Protein AF-A0A1S8C5N7-F1 (afdb_monomer_lite)

Radius of gyration: 17.7 Å; chains: 1; bounding box: 54×32×39 Å

Secondary structure (DSSP, 8-state):
-HHHHHHTTT-TT-HHHHHHHTTTSPP--EEES---TTS----HHHHHHTTSS-TT-SSSSHHHHHHHHHHTTTPPEEE-TT------TTHHHHH-HHHHHHHHHHHHHHHHHHHS-SSTTHHHHHHHHHHHHHHHHHHHHTTGGG-PPPPS--GGGGTTTTS--

Sequence (165 aa):
GAGHALLGWVWPANPWTAAYRREREAPRERPAGWLSGSCLLVDLAAFWSVGGFDPGYFMYFEDVDLAERLGRRGYLHVYAPSAVVTHEGGHATRRQPHRMARVHHTSALRYLSGQYPGWRNAPLRGVLRGGLGARMLLSYVSGRVAAGAPFQRGAGDLHTIRTES

Foldseek 3Di:
DVCCVPCCVVPVPDPVNCVVLVLPDDDDKDWDLWDDPQDDDDDPCLCVVLPHFDPVQPDPCSRNVSSVSSVVVVDTDMDDPVDDDDDPPCPVCVVPLLVVLVSHLVSVLVVVCVVQDDDVCVVVSVVSNVVSVVVSVCCVVVVVSRDDDPDSDDPVVVVVVVPPD

Structure (mmCIF, N/CA/C/O backbone):
data_AF-A0A1S8C5N7-F1
#
_entry.id   AF-A0A1S8C5N7-F1
#
loop_
_atom_site.group_PDB
_atom_site.id
_atom_site.type_symbol
_atom_site.label_atom_id
_atom_site.label_alt_id
_atom_site.label_comp_id
_atom_site.label_asym_id
_atom_site.label_entity_id
_atom_site.label_seq_id
_atom_site.pdbx_PDB_ins_code
_atom_site.Cartn_x
_atom_site.Cartn_y
_atom_site.Cartn_z
_atom_site.occupancy
_atom_site.B_iso_or_equiv
_atom_site.auth_seq_id
_atom_site.auth_comp_id
_atom_site.auth_asym_id
_atom_site.auth_atom_id
_atom_site.pdbx_PDB_model_num
ATOM 1 N N . GLY A 1 1 ? -0.870 -16.543 -2.533 1.00 36.41 1 GLY A N 1
ATOM 2 C CA . GLY A 1 1 ? 0.182 -15.593 -2.122 1.00 36.41 1 GLY A CA 1
ATOM 3 C C . GLY A 1 1 ? 1.496 -15.891 -2.819 1.00 36.41 1 GLY A C 1
ATOM 4 O O . GLY A 1 1 ? 1.730 -15.345 -3.886 1.00 36.41 1 GLY A O 1
ATOM 5 N N . ALA A 1 2 ? 2.315 -16.804 -2.286 1.00 31.72 2 ALA A N 1
ATOM 6 C CA . ALA A 1 2 ? 3.659 -17.084 -2.816 1.00 31.72 2 ALA A CA 1
ATOM 7 C C . ALA A 1 2 ? 3.680 -17.714 -4.229 1.00 31.72 2 ALA A C 1
ATOM 9 O O . ALA A 1 2 ? 4.463 -17.295 -5.076 1.00 31.72 2 ALA A O 1
ATOM 10 N N . GLY A 1 3 ? 2.772 -18.654 -4.527 1.00 31.34 3 GLY A N 1
ATOM 11 C CA . GLY A 1 3 ? 2.689 -19.291 -5.854 1.00 31.34 3 GLY A CA 1
ATOM 12 C C . GLY A 1 3 ? 2.309 -18.332 -6.992 1.00 31.34 3 GLY A C 1
ATOM 13 O O . GLY A 1 3 ? 2.816 -18.460 -8.100 1.00 31.34 3 GLY A O 1
ATOM 14 N N . HIS A 1 4 ? 1.490 -17.312 -6.712 1.00 38.62 4 HIS A N 1
ATOM 15 C CA . HIS A 1 4 ? 1.194 -16.240 -7.670 1.00 38.62 4 HIS A CA 1
ATOM 16 C C . HIS A 1 4 ? 2.426 -15.358 -7.926 1.00 38.62 4 HIS A C 1
ATOM 18 O O . HIS A 1 4 ? 2.748 -15.067 -9.075 1.00 38.62 4 HIS A O 1
ATOM 24 N N . ALA A 1 5 ? 3.150 -14.997 -6.862 1.00 39.78 5 ALA A N 1
ATOM 25 C CA . ALA A 1 5 ? 4.341 -14.156 -6.948 1.00 39.78 5 ALA A CA 1
ATOM 26 C C . ALA A 1 5 ? 5.500 -14.820 -7.720 1.00 39.78 5 ALA A C 1
ATOM 28 O O . ALA A 1 5 ? 6.247 -14.123 -8.402 1.00 39.78 5 ALA A O 1
ATOM 29 N N . LEU A 1 6 ? 5.633 -16.151 -7.647 1.00 41.31 6 LEU A N 1
ATOM 30 C CA . LEU A 1 6 ? 6.710 -16.904 -8.306 1.00 41.31 6 LEU A CA 1
ATOM 31 C C . LEU A 1 6 ? 6.324 -17.429 -9.697 1.00 41.31 6 LEU A C 1
ATOM 33 O O . LEU A 1 6 ? 7.109 -17.317 -10.635 1.00 41.31 6 LEU A O 1
ATOM 37 N N . LEU A 1 7 ? 5.114 -17.979 -9.856 1.00 35.72 7 LEU A N 1
ATOM 38 C CA . LEU A 1 7 ? 4.685 -18.634 -11.100 1.00 35.72 7 LEU A CA 1
ATOM 39 C C . LEU A 1 7 ? 3.802 -17.748 -11.979 1.00 35.72 7 LEU A C 1
ATOM 41 O O . LEU A 1 7 ? 3.578 -18.093 -13.132 1.00 35.72 7 LEU A O 1
ATOM 45 N N . GLY A 1 8 ? 3.296 -16.612 -11.491 1.00 33.31 8 GLY A N 1
ATOM 46 C CA . GLY A 1 8 ? 2.401 -15.743 -12.267 1.00 33.31 8 GLY A CA 1
ATOM 47 C C . GLY A 1 8 ? 3.051 -15.135 -13.515 1.00 33.31 8 GLY A C 1
ATOM 48 O O . GLY A 1 8 ? 2.349 -14.805 -14.466 1.00 33.31 8 GLY A O 1
ATOM 49 N N . TRP A 1 9 ? 4.384 -15.033 -13.539 1.00 41.56 9 TRP A N 1
ATOM 50 C CA . TRP A 1 9 ? 5.144 -14.510 -14.681 1.00 41.56 9 TRP A CA 1
ATOM 51 C C . TRP A 1 9 ? 5.419 -15.558 -15.773 1.00 41.56 9 TRP A C 1
ATOM 53 O O . TRP A 1 9 ? 5.586 -15.190 -16.932 1.00 41.56 9 TRP A O 1
ATOM 63 N N . VAL A 1 10 ? 5.436 -16.848 -15.416 1.00 47.09 10 VAL A N 1
ATOM 64 C CA . VAL A 1 10 ? 5.710 -17.973 -16.337 1.00 47.09 10 VAL A CA 1
ATOM 65 C C . VAL A 1 10 ? 4.423 -18.712 -16.718 1.00 47.09 10 VAL A C 1
ATOM 67 O O . VAL A 1 10 ? 4.266 -19.149 -17.851 1.00 47.09 10 VAL A O 1
ATOM 70 N N . TRP A 1 11 ? 3.466 -18.803 -15.792 1.00 43.81 11 TRP A N 1
ATOM 71 C CA . TRP A 1 11 ? 2.171 -19.454 -15.969 1.00 43.81 11 TRP A CA 1
ATOM 72 C C . TRP A 1 11 ? 1.043 -18.572 -15.403 1.00 43.81 11 TRP A C 1
ATOM 74 O O . TRP A 1 11 ? 0.599 -18.754 -14.260 1.00 43.81 11 TRP A O 1
ATOM 84 N N . PRO A 1 12 ? 0.541 -17.618 -16.210 1.00 49.78 12 PRO A N 1
ATOM 85 C CA . PRO A 1 12 ? -0.464 -16.642 -15.786 1.00 49.78 12 PRO A CA 1
ATOM 86 C C . PRO A 1 12 ? -1.805 -17.252 -15.359 1.00 49.78 12 PRO A C 1
ATOM 88 O O . PRO A 1 12 ? -2.577 -16.577 -14.684 1.00 49.78 12 PRO A O 1
ATOM 91 N N . ALA A 1 13 ? -2.091 -18.501 -15.741 1.00 53.19 13 ALA A N 1
ATOM 92 C CA . ALA A 1 13 ? -3.335 -19.223 -15.458 1.00 53.19 13 ALA A CA 1
ATOM 93 C C . ALA A 1 13 ? -3.196 -20.310 -14.370 1.00 53.19 13 ALA A C 1
ATOM 95 O O . ALA A 1 13 ? -4.085 -21.146 -14.227 1.00 53.19 13 ALA A O 1
ATOM 96 N N . ASN A 1 14 ? -2.093 -20.337 -13.612 1.00 55.00 14 ASN A N 1
ATOM 97 C CA . ASN A 1 14 ? -1.887 -21.389 -12.615 1.00 55.00 14 ASN A CA 1
ATOM 98 C C . ASN A 1 14 ? -2.952 -21.353 -11.488 1.00 55.00 14 ASN A C 1
ATOM 100 O O . 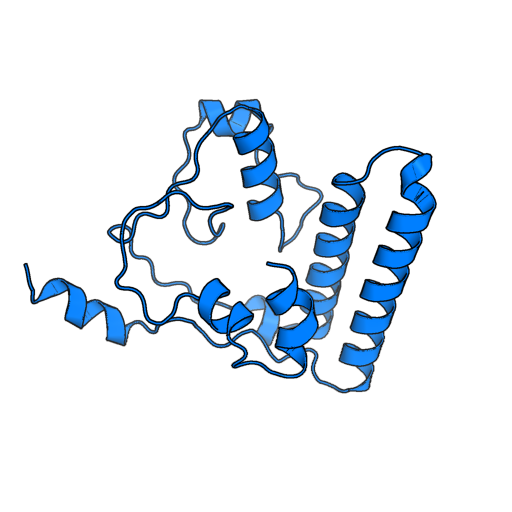ASN A 1 14 ? -3.453 -20.270 -11.163 1.00 55.00 14 ASN A O 1
ATOM 104 N N . PRO A 1 15 ? -3.264 -22.494 -10.839 1.00 50.28 15 PRO A N 1
ATOM 105 C CA . PRO A 1 15 ? -4.319 -22.586 -9.825 1.00 50.28 15 PRO A CA 1
ATOM 106 C C . PRO A 1 15 ? -4.135 -21.630 -8.639 1.00 50.28 15 PRO A C 1
ATOM 108 O O . PRO A 1 15 ? -5.115 -21.110 -8.117 1.00 50.28 15 PRO A O 1
ATOM 111 N N . TRP A 1 16 ? -2.895 -21.325 -8.239 1.00 45.84 16 TRP A N 1
ATOM 112 C CA . TRP A 1 16 ? -2.612 -20.370 -7.158 1.00 45.84 16 TRP A CA 1
ATOM 113 C C . TRP A 1 16 ? -2.837 -18.916 -7.569 1.00 45.84 16 TRP A C 1
ATOM 115 O O . TRP A 1 16 ? -3.224 -18.098 -6.737 1.00 45.84 16 TRP A O 1
ATOM 125 N N . THR A 1 17 ? -2.597 -18.589 -8.836 1.00 50.19 17 THR A N 1
ATOM 126 C CA . THR A 1 17 ? -2.926 -17.293 -9.429 1.00 50.19 17 THR A CA 1
ATOM 127 C C . THR A 1 17 ? -4.432 -17.165 -9.622 1.00 50.19 17 THR A C 1
ATOM 129 O O . THR A 1 17 ? -4.986 -16.132 -9.271 1.00 50.19 17 THR A O 1
ATOM 132 N N . ALA A 1 18 ? -5.115 -18.212 -10.090 1.00 53.38 18 ALA A N 1
ATOM 133 C CA . ALA A 1 18 ? -6.572 -18.240 -10.194 1.00 53.38 18 ALA A CA 1
ATOM 134 C C . ALA A 1 18 ? -7.249 -18.125 -8.813 1.00 53.38 18 ALA A C 1
ATOM 136 O O . ALA A 1 18 ? -8.170 -17.330 -8.647 1.00 53.38 18 ALA A O 1
ATOM 137 N N . ALA A 1 19 ? -6.740 -18.827 -7.795 1.00 55.59 19 ALA A N 1
ATOM 138 C CA . ALA A 1 19 ? -7.203 -18.720 -6.408 1.00 55.59 19 ALA A CA 1
ATOM 139 C C . ALA A 1 19 ? -6.837 -17.379 -5.746 1.00 55.59 19 ALA A C 1
ATOM 141 O O . ALA A 1 19 ? -7.507 -16.953 -4.809 1.00 55.59 19 ALA A O 1
ATOM 142 N N . TYR A 1 20 ? -5.781 -16.703 -6.212 1.00 55.78 20 TYR A N 1
ATOM 143 C CA . TYR A 1 20 ? -5.450 -15.340 -5.792 1.00 55.78 20 TYR A CA 1
ATOM 144 C C . TYR A 1 20 ? -6.371 -14.306 -6.451 1.00 55.78 20 TYR A C 1
ATOM 146 O O . TYR A 1 20 ? -6.904 -13.444 -5.761 1.00 55.78 20 TYR A O 1
ATOM 154 N N . ARG A 1 21 ? -6.596 -14.416 -7.767 1.00 56.66 21 ARG A N 1
ATOM 155 C CA . ARG A 1 21 ? -7.458 -13.499 -8.524 1.00 56.66 21 ARG A CA 1
ATOM 156 C C . ARG A 1 21 ? -8.949 -13.727 -8.254 1.00 56.66 21 ARG A C 1
ATOM 158 O O . ARG A 1 21 ? -9.724 -12.807 -8.481 1.00 56.66 21 ARG A O 1
ATOM 165 N N . ARG A 1 22 ? -9.336 -14.914 -7.752 1.00 57.66 22 ARG A N 1
ATOM 166 C CA . ARG A 1 22 ? -10.716 -15.340 -7.421 1.00 57.66 22 ARG A CA 1
ATOM 167 C C . ARG A 1 22 ? -11.755 -14.893 -8.457 1.00 57.66 22 ARG A C 1
ATOM 169 O O . ARG A 1 22 ? -12.882 -14.559 -8.114 1.00 57.66 22 ARG A O 1
ATOM 176 N N . GLU A 1 23 ? -11.377 -14.919 -9.736 1.00 55.22 23 GLU A N 1
ATOM 177 C CA . GLU A 1 23 ? -12.188 -14.419 -10.860 1.00 55.22 23 GLU A CA 1
ATOM 178 C C . GLU A 1 23 ? -13.519 -15.168 -11.019 1.00 55.22 23 GLU A C 1
ATOM 180 O O . GLU A 1 23 ? -14.449 -14.641 -11.615 1.00 55.22 23 GLU A O 1
ATOM 185 N N . ARG A 1 24 ? -13.612 -16.388 -10.472 1.00 52.16 24 ARG A N 1
ATOM 186 C CA . ARG A 1 24 ? -14.764 -17.289 -10.609 1.00 52.16 24 ARG A CA 1
ATOM 187 C C . ARG A 1 24 ? -15.726 -17.275 -9.415 1.00 52.16 24 ARG A C 1
ATOM 189 O O . ARG A 1 24 ? -16.711 -18.000 -9.443 1.00 52.16 24 ARG A O 1
ATOM 196 N N . GLU A 1 25 ? -15.442 -16.506 -8.363 1.00 64.44 25 GLU A N 1
ATOM 197 C CA . GLU A 1 25 ? -16.338 -16.387 -7.205 1.00 64.44 25 GLU A CA 1
ATOM 198 C C . GLU A 1 25 ? -17.258 -15.168 -7.358 1.00 64.44 25 GLU A C 1
ATOM 200 O O . GLU A 1 25 ? -16.808 -14.074 -7.720 1.00 64.44 25 GLU A O 1
ATOM 205 N N . ALA A 1 26 ? -18.545 -15.347 -7.036 1.00 72.56 26 ALA A N 1
ATOM 206 C CA . ALA A 1 26 ? -19.489 -14.240 -6.957 1.00 72.56 26 ALA A CA 1
ATOM 207 C C . ALA A 1 26 ? -19.004 -13.200 -5.922 1.00 72.56 26 ALA A C 1
ATOM 209 O O . ALA A 1 26 ? -18.469 -13.580 -4.870 1.00 72.56 26 ALA A O 1
ATOM 210 N N . PRO A 1 27 ? -19.152 -11.890 -6.195 1.00 78.25 27 PRO A N 1
ATOM 211 C CA . PRO A 1 27 ? -18.743 -10.849 -5.261 1.00 78.25 27 PRO A CA 1
ATOM 212 C C . PRO A 1 27 ? -19.529 -10.982 -3.960 1.00 78.25 27 PRO A C 1
ATOM 214 O O . PRO A 1 27 ? -20.752 -10.919 -3.956 1.00 78.25 27 PRO A O 1
ATOM 217 N N . ARG A 1 28 ? -18.820 -11.149 -2.849 1.00 83.31 28 ARG A N 1
ATOM 218 C CA . ARG A 1 28 ? -19.407 -11.191 -1.510 1.00 83.31 28 ARG A CA 1
ATOM 219 C C . ARG A 1 28 ? -18.566 -10.372 -0.556 1.00 83.31 28 ARG A C 1
ATOM 221 O O . ARG A 1 28 ? -17.344 -10.302 -0.730 1.00 83.31 28 ARG A O 1
ATOM 228 N N . GLU A 1 29 ? -19.226 -9.784 0.431 1.00 89.56 29 GLU A N 1
ATOM 229 C CA . GLU A 1 29 ? -18.544 -9.082 1.506 1.00 89.56 29 GLU A CA 1
ATOM 230 C C . GLU A 1 29 ? -17.626 -10.045 2.260 1.00 89.56 29 GLU A C 1
ATOM 232 O O . GLU A 1 29 ? -18.001 -11.189 2.536 1.00 89.56 29 GLU A O 1
ATOM 237 N N . ARG A 1 30 ? -16.384 -9.624 2.521 1.00 88.19 30 ARG A N 1
ATOM 238 C CA . ARG A 1 30 ? -15.408 -10.467 3.221 1.00 88.19 30 ARG A CA 1
ATOM 239 C C . ARG A 1 30 ? -14.216 -9.686 3.759 1.00 88.19 30 ARG A C 1
ATOM 241 O O . ARG A 1 30 ? -13.815 -8.697 3.142 1.00 88.19 30 ARG A O 1
ATOM 248 N N . PRO A 1 31 ? -13.554 -10.212 4.802 1.00 90.44 31 PRO A N 1
ATOM 249 C CA . PRO A 1 31 ? -12.209 -9.798 5.161 1.00 90.44 31 PRO A CA 1
ATOM 250 C C . PRO A 1 31 ? -11.238 -9.864 3.975 1.00 90.44 31 PRO A C 1
ATOM 252 O O . PRO A 1 31 ? -11.258 -10.805 3.169 1.00 90.44 31 PRO A O 1
ATOM 255 N N . ALA A 1 32 ? -10.358 -8.875 3.892 1.00 88.12 32 ALA A N 1
ATOM 256 C CA . ALA A 1 32 ? -9.270 -8.793 2.931 1.00 88.12 32 ALA A CA 1
ATOM 257 C C . ALA A 1 32 ? -7.943 -8.523 3.655 1.00 88.12 32 ALA A C 1
ATOM 259 O O . ALA A 1 32 ? -7.919 -7.983 4.755 1.00 88.12 32 ALA A O 1
ATOM 260 N N . GLY A 1 33 ? -6.821 -8.909 3.042 1.00 82.75 33 GLY A N 1
ATOM 261 C CA . GLY A 1 33 ? -5.498 -8.579 3.593 1.00 82.75 33 GLY A CA 1
ATOM 262 C C . GLY A 1 33 ? -5.137 -7.100 3.425 1.00 82.75 33 GLY A C 1
ATOM 263 O O . GLY A 1 33 ? -4.373 -6.562 4.214 1.00 82.75 33 GLY A O 1
ATOM 264 N N . TRP A 1 34 ? -5.685 -6.466 2.389 1.00 88.75 34 TRP A N 1
ATOM 265 C CA . TRP A 1 34 ? -5.563 -5.048 2.065 1.00 88.75 34 TRP A CA 1
ATOM 266 C C . TRP A 1 34 ? -6.654 -4.682 1.046 1.00 88.75 34 TRP A C 1
ATOM 268 O O . TRP A 1 34 ? -7.250 -5.571 0.425 1.00 88.75 34 TRP A O 1
ATOM 278 N N . LEU A 1 35 ? -6.917 -3.388 0.883 1.00 87.94 35 LEU A N 1
ATOM 279 C CA . LEU A 1 35 ? -7.863 -2.833 -0.088 1.00 87.94 35 LEU A CA 1
ATOM 280 C C . LEU A 1 35 ? -7.121 -1.861 -1.002 1.00 87.94 35 LEU A C 1
ATOM 282 O O . LEU A 1 35 ? -6.177 -1.215 -0.560 1.00 87.94 35 LEU A O 1
ATOM 286 N N . SER A 1 36 ? -7.545 -1.751 -2.261 1.00 85.44 36 SER A N 1
ATOM 287 C CA . SER A 1 36 ? -6.912 -0.821 -3.198 1.00 85.44 36 SER A CA 1
ATOM 288 C C . SER A 1 36 ? -7.158 0.630 -2.792 1.00 85.44 36 SER A C 1
ATOM 290 O O . SER A 1 36 ? -8.302 1.022 -2.562 1.00 85.44 36 SER A O 1
ATOM 292 N N . GLY A 1 37 ? -6.107 1.453 -2.837 1.00 83.38 37 GLY A N 1
ATOM 293 C CA . GLY A 1 37 ? -6.218 2.904 -2.646 1.00 83.38 37 GLY A CA 1
ATOM 294 C C . GLY A 1 37 ? -7.099 3.628 -3.679 1.00 83.38 37 GLY A C 1
ATOM 295 O O . GLY A 1 37 ? -7.469 4.776 -3.462 1.00 83.38 37 GLY A O 1
ATOM 296 N N . SER A 1 38 ? -7.484 2.967 -4.781 1.00 84.94 38 SER A N 1
ATOM 297 C CA . SER A 1 38 ? -8.398 3.536 -5.786 1.00 84.94 38 SER A CA 1
ATOM 298 C C . SER A 1 38 ? -9.820 3.777 -5.264 1.00 84.94 38 SER A C 1
ATOM 300 O O . SER A 1 38 ? -10.525 4.631 -5.797 1.00 84.94 38 SER A O 1
ATOM 302 N N . CYS A 1 39 ? -10.244 3.040 -4.231 1.00 87.69 39 CYS A N 1
ATOM 303 C CA . CYS A 1 39 ? -11.532 3.218 -3.568 1.00 87.69 39 CYS A CA 1
ATOM 304 C C . CYS A 1 39 ? -11.467 2.672 -2.143 1.00 87.69 39 CYS A C 1
ATOM 306 O O . CYS A 1 39 ? -11.577 1.465 -1.923 1.00 87.69 39 CYS A O 1
ATOM 308 N N . LEU A 1 40 ? -11.307 3.570 -1.174 1.00 91.50 40 LEU A N 1
ATOM 309 C CA . LEU A 1 40 ? -11.185 3.226 0.235 1.00 91.50 40 LEU A CA 1
ATOM 310 C C . LEU A 1 40 ? -12.088 4.133 1.072 1.00 91.50 40 LEU A C 1
ATOM 312 O O . LEU A 1 40 ? -12.025 5.355 0.956 1.00 91.50 40 LEU A O 1
ATOM 316 N N . LEU A 1 41 ? -12.880 3.522 1.951 1.00 94.19 41 LEU A N 1
ATOM 317 C CA . LEU A 1 41 ? -13.526 4.201 3.067 1.00 94.19 41 LEU A CA 1
ATOM 318 C C . LEU A 1 41 ? -12.801 3.778 4.343 1.00 94.19 41 LEU A C 1
ATOM 320 O O . LEU A 1 41 ? -12.605 2.586 4.577 1.00 94.19 41 LEU A O 1
ATOM 324 N N . VAL A 1 42 ? -12.385 4.746 5.152 1.00 94.75 42 VAL A N 1
ATOM 325 C CA . VAL A 1 42 ? -11.613 4.499 6.370 1.00 94.75 42 VAL A CA 1
ATOM 326 C C . VAL A 1 42 ? -12.121 5.394 7.490 1.00 94.75 42 VAL A C 1
ATOM 328 O O . VAL A 1 42 ? -12.459 6.555 7.259 1.00 94.75 42 VAL A O 1
ATOM 331 N N . ASP A 1 43 ? -12.165 4.852 8.705 1.00 95.81 43 ASP A N 1
ATOM 332 C CA . ASP A 1 43 ? -12.382 5.662 9.897 1.00 95.81 43 ASP A CA 1
ATOM 333 C C . ASP A 1 43 ? -11.216 6.645 10.074 1.00 95.81 43 ASP A C 1
ATOM 335 O O . ASP A 1 43 ? -10.041 6.265 10.046 1.00 95.81 43 ASP A O 1
ATOM 339 N N . LEU A 1 44 ? -11.537 7.928 10.238 1.00 97.06 44 LEU A N 1
ATOM 340 C CA . LEU A 1 44 ? -10.527 8.981 10.245 1.00 97.06 44 LEU A CA 1
ATOM 341 C C . LEU A 1 44 ? -9.627 8.891 11.487 1.00 97.06 44 LEU A C 1
ATOM 343 O O . LEU A 1 44 ? -8.427 9.153 11.395 1.00 97.06 44 LEU A O 1
ATOM 347 N N . ALA A 1 45 ? -10.173 8.471 12.633 1.00 97.56 45 ALA A N 1
ATOM 348 C CA . ALA A 1 45 ? -9.387 8.276 13.846 1.00 97.56 45 ALA A CA 1
ATOM 349 C C . ALA A 1 45 ? -8.428 7.083 13.699 1.00 97.56 45 ALA A C 1
ATOM 351 O O . ALA A 1 45 ? -7.250 7.196 14.042 1.00 97.56 45 ALA A O 1
ATOM 352 N N . ALA A 1 46 ? -8.878 5.974 13.108 1.00 96.88 46 ALA A N 1
ATOM 353 C CA . ALA A 1 46 ? -8.044 4.827 12.770 1.00 96.88 46 ALA A CA 1
ATOM 354 C C . ALA A 1 46 ? -6.922 5.220 11.800 1.00 96.88 46 ALA A C 1
ATOM 356 O O . ALA A 1 46 ? -5.753 4.913 12.060 1.00 96.88 46 ALA A O 1
ATOM 357 N N . PHE A 1 47 ? -7.252 5.956 10.734 1.00 97.56 47 PHE A N 1
ATOM 358 C CA . PHE A 1 47 ? -6.295 6.449 9.741 1.00 97.56 47 PHE A CA 1
ATOM 359 C C . PHE A 1 47 ? -5.202 7.314 10.378 1.00 97.56 47 PHE A C 1
ATOM 361 O O . PHE A 1 47 ? -4.009 7.060 10.187 1.00 97.56 47 PHE A O 1
ATOM 368 N N . TRP A 1 48 ? -5.581 8.293 11.201 1.00 97.81 48 TRP A N 1
ATOM 369 C CA . TRP A 1 48 ? -4.605 9.148 11.876 1.00 97.81 48 TRP A CA 1
ATOM 370 C C . TRP A 1 48 ? -3.861 8.445 12.999 1.00 97.81 48 TRP A C 1
ATOM 372 O O . TRP A 1 48 ? -2.695 8.764 13.226 1.00 97.81 48 TRP A O 1
ATOM 382 N N . SER A 1 49 ? -4.457 7.434 13.640 1.00 97.31 49 SER A N 1
ATOM 383 C CA . SER A 1 49 ? -3.754 6.660 14.662 1.00 97.31 49 SER A CA 1
ATOM 384 C C . SER A 1 49 ? -2.452 6.089 14.101 1.00 97.31 49 SER A C 1
ATOM 386 O O . SER A 1 49 ? -1.435 6.046 14.798 1.00 97.31 49 SER A O 1
ATOM 388 N N . VAL A 1 50 ? -2.454 5.610 12.847 1.00 96.44 50 VAL A N 1
ATOM 389 C CA . VAL A 1 50 ? -1.289 5.001 12.172 1.00 96.44 50 VAL A CA 1
ATOM 390 C C . VAL A 1 50 ? -0.414 6.018 11.438 1.00 96.44 50 VAL A C 1
ATOM 392 O O . VAL A 1 50 ? 0.598 5.613 10.872 1.00 96.44 50 VAL A O 1
ATOM 395 N N . GLY A 1 51 ? -0.763 7.308 11.463 1.00 96.69 51 GLY A N 1
ATOM 396 C CA . GLY A 1 51 ? -0.038 8.372 10.762 1.00 96.69 51 GLY A CA 1
ATOM 397 C C . GLY A 1 51 ? -0.413 8.536 9.285 1.00 96.69 51 GLY A C 1
ATOM 398 O O . GLY A 1 51 ? 0.341 9.152 8.542 1.00 96.69 51 GLY A O 1
ATOM 399 N N . GLY A 1 52 ? -1.552 7.990 8.846 1.00 96.19 52 GLY A N 1
ATOM 400 C CA . GLY A 1 52 ? -2.018 8.091 7.462 1.00 96.19 52 GLY A CA 1
ATOM 401 C C . GLY A 1 52 ? -1.168 7.303 6.459 1.00 96.19 52 GLY A C 1
ATOM 402 O O . GLY A 1 52 ? -0.603 6.264 6.802 1.00 96.19 52 GLY A O 1
ATOM 403 N N . PHE A 1 53 ? -1.092 7.756 5.206 1.00 95.94 53 PHE A N 1
ATOM 404 C CA . PHE A 1 53 ? -0.195 7.165 4.202 1.00 95.94 53 PHE A CA 1
ATOM 405 C C . PHE A 1 53 ? 1.269 7.527 4.488 1.00 95.94 53 PHE A C 1
ATOM 407 O O . PHE A 1 53 ? 1.561 8.661 4.863 1.00 95.94 53 PHE A O 1
ATOM 414 N N . ASP A 1 54 ? 2.197 6.586 4.279 1.00 94.56 54 ASP A N 1
ATOM 415 C CA . ASP A 1 54 ? 3.633 6.877 4.373 1.00 94.56 54 ASP A CA 1
ATOM 416 C C . ASP A 1 54 ? 4.069 7.709 3.145 1.00 94.56 54 ASP A C 1
ATOM 418 O O . ASP A 1 54 ? 4.028 7.197 2.021 1.00 94.56 54 ASP A O 1
ATOM 422 N N . PRO A 1 55 ? 4.528 8.965 3.327 1.00 93.38 55 PRO A N 1
ATOM 423 C CA . PRO A 1 55 ? 4.932 9.844 2.226 1.00 93.38 55 PRO A CA 1
ATOM 424 C C . PRO A 1 55 ? 6.173 9.342 1.470 1.00 93.38 55 PRO A C 1
ATOM 426 O O . PRO A 1 55 ? 6.533 9.885 0.427 1.00 93.38 55 PRO A O 1
ATOM 429 N N . GLY A 1 56 ? 6.848 8.306 1.973 1.00 91.94 56 GLY A N 1
ATOM 430 C CA . GLY A 1 56 ? 7.920 7.622 1.264 1.00 91.94 56 GLY A CA 1
ATOM 431 C C . GLY A 1 56 ? 7.459 6.774 0.075 1.00 91.94 56 GLY A C 1
ATOM 432 O O . GLY A 1 56 ? 8.314 6.328 -0.696 1.00 91.94 56 GLY A O 1
ATOM 433 N N . TYR A 1 57 ? 6.151 6.562 -0.095 1.00 91.06 57 TYR A N 1
ATOM 434 C CA . TYR A 1 57 ? 5.568 5.997 -1.308 1.00 91.06 57 TYR A CA 1
ATOM 435 C C . TYR A 1 57 ? 5.005 7.118 -2.184 1.00 91.06 57 TYR A C 1
ATOM 437 O O . TYR A 1 57 ? 4.093 7.836 -1.792 1.00 91.06 57 TYR A O 1
ATOM 445 N N . PHE A 1 58 ? 5.526 7.249 -3.406 1.00 89.38 58 PHE A N 1
ATOM 4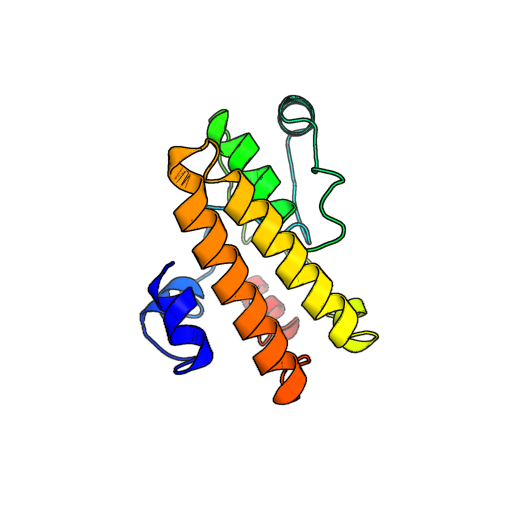46 C CA . PHE A 1 58 ? 4.877 8.079 -4.427 1.00 89.38 58 PHE A CA 1
ATOM 447 C C . PHE A 1 58 ? 3.663 7.359 -5.036 1.00 89.38 58 PHE A C 1
ATOM 449 O O . PHE A 1 58 ? 2.643 7.985 -5.297 1.00 89.38 58 PHE A O 1
ATOM 456 N N . MET A 1 59 ? 3.798 6.054 -5.299 1.00 85.94 59 MET A N 1
ATOM 457 C CA . MET A 1 59 ? 2.755 5.191 -5.857 1.00 85.94 59 MET A CA 1
ATOM 458 C C . MET A 1 59 ? 3.146 3.717 -5.668 1.00 85.94 59 MET A C 1
ATOM 460 O O . MET A 1 59 ? 4.343 3.397 -5.688 1.00 85.94 59 MET A O 1
ATOM 464 N N . TYR A 1 60 ? 2.146 2.839 -5.596 1.00 85.94 60 TYR A N 1
ATOM 465 C CA . TYR A 1 60 ? 2.237 1.409 -5.288 1.00 85.94 60 TYR A CA 1
ATOM 466 C C . TYR A 1 60 ? 2.691 1.096 -3.855 1.00 85.94 60 TYR A C 1
ATOM 468 O O . TYR A 1 60 ? 3.641 1.690 -3.349 1.00 85.94 60 TYR A O 1
ATOM 476 N N . PHE A 1 61 ? 2.086 0.056 -3.268 1.00 89.56 61 PHE A N 1
ATOM 477 C CA . PHE A 1 61 ? 2.352 -0.463 -1.916 1.00 89.56 61 PHE A CA 1
ATOM 478 C C . PHE A 1 61 ? 1.995 0.485 -0.762 1.00 89.56 61 PHE A C 1
ATOM 480 O O . PHE A 1 61 ? 2.066 0.056 0.387 1.00 89.56 61 PHE A O 1
ATOM 487 N N . GLU A 1 62 ? 1.563 1.719 -1.026 1.00 93.94 62 GLU A N 1
ATOM 488 C CA . GLU A 1 62 ? 1.089 2.657 -0.005 1.00 93.94 62 GLU A CA 1
ATOM 489 C C . GLU A 1 62 ? -0.166 2.148 0.710 1.00 93.94 62 GLU A C 1
ATOM 491 O O . GLU A 1 62 ? -0.331 2.335 1.915 1.00 93.94 62 GLU A O 1
ATOM 496 N N . ASP A 1 63 ? -1.037 1.470 -0.033 1.00 93.50 63 ASP A N 1
ATOM 497 C CA . ASP A 1 63 ? -2.285 0.891 0.446 1.00 93.50 63 ASP A CA 1
ATOM 498 C C . ASP A 1 63 ? -2.054 -0.425 1.201 1.00 93.50 63 ASP A C 1
ATOM 500 O O . ASP A 1 63 ? -2.654 -0.648 2.253 1.00 93.50 63 ASP A O 1
ATOM 504 N N . VAL A 1 64 ? -1.124 -1.258 0.726 1.00 92.94 64 VAL A N 1
ATOM 505 C CA . VAL A 1 64 ? -0.660 -2.462 1.435 1.00 92.94 64 VAL A CA 1
ATOM 506 C C . VAL A 1 64 ? -0.012 -2.093 2.774 1.00 92.94 64 VAL A C 1
ATOM 508 O O . VAL A 1 64 ? -0.330 -2.696 3.799 1.00 92.94 64 VAL A O 1
ATOM 511 N N . ASP A 1 65 ? 0.864 -1.087 2.781 1.00 94.38 65 ASP A N 1
ATOM 512 C CA . ASP A 1 65 ? 1.524 -0.578 3.987 1.00 94.38 65 ASP A CA 1
ATOM 513 C C . ASP A 1 65 ? 0.514 -0.015 5.000 1.00 94.38 65 ASP A C 1
ATOM 515 O O . ASP A 1 65 ? 0.557 -0.359 6.186 1.00 94.38 65 ASP A O 1
ATOM 519 N N . LEU A 1 66 ? -0.441 0.799 4.532 1.00 94.75 66 LEU A N 1
ATOM 520 C CA . LEU A 1 66 ? -1.519 1.323 5.369 1.00 94.75 66 LEU A CA 1
ATOM 521 C C . LEU A 1 66 ? -2.354 0.188 5.975 1.00 94.75 66 LEU A C 1
ATOM 523 O O . LEU A 1 66 ? -2.609 0.186 7.183 1.00 94.75 66 LEU A O 1
ATOM 527 N N . ALA A 1 67 ? -2.755 -0.785 5.153 1.00 94.00 67 ALA A N 1
ATOM 528 C CA . ALA A 1 67 ? -3.554 -1.917 5.596 1.00 94.00 67 ALA A CA 1
ATOM 529 C C . ALA A 1 67 ? -2.831 -2.732 6.671 1.00 94.00 67 ALA A C 1
ATOM 531 O O . ALA A 1 67 ? -3.421 -3.106 7.686 1.00 94.00 67 ALA A O 1
ATOM 532 N N . GLU A 1 68 ? -1.535 -2.959 6.502 1.00 93.56 68 GLU A N 1
ATOM 533 C CA . GLU A 1 68 ? -0.748 -3.662 7.498 1.00 93.56 68 GLU A CA 1
ATOM 534 C C . GLU A 1 68 ? -0.643 -2.890 8.817 1.00 93.56 68 GLU A C 1
ATOM 536 O O . GLU A 1 68 ? -0.859 -3.470 9.883 1.00 93.56 68 GLU A O 1
ATOM 541 N N . ARG A 1 69 ? -0.343 -1.586 8.774 1.00 94.69 69 ARG A N 1
ATOM 542 C CA . ARG A 1 69 ? -0.250 -0.767 9.993 1.00 94.69 69 ARG A CA 1
ATOM 543 C C . ARG A 1 69 ? -1.574 -0.714 10.750 1.00 94.69 69 ARG A C 1
ATOM 545 O O . ARG A 1 69 ? -1.571 -0.798 11.977 1.00 94.69 69 ARG A O 1
ATOM 552 N N . LEU A 1 70 ? -2.693 -0.628 10.032 1.00 95.88 70 LEU A N 1
ATOM 553 C CA . LEU A 1 70 ? -4.034 -0.728 10.609 1.00 95.88 70 LEU A CA 1
ATOM 554 C C . LEU A 1 70 ? -4.292 -2.129 11.190 1.00 95.88 70 LEU A C 1
ATOM 556 O O . LEU A 1 70 ? -4.738 -2.249 12.329 1.00 95.88 70 LEU A O 1
ATOM 560 N N . GLY A 1 71 ? -3.929 -3.188 10.4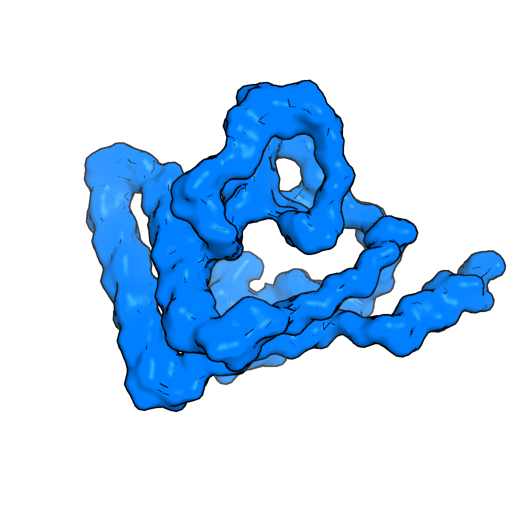65 1.00 94.75 71 GLY A N 1
ATOM 561 C CA . GLY A 1 71 ? -4.082 -4.573 10.919 1.00 94.75 71 GLY A CA 1
ATOM 562 C C . GLY A 1 71 ? -3.284 -4.879 12.190 1.00 94.75 71 GLY A C 1
ATOM 563 O O . GLY A 1 71 ? -3.795 -5.525 13.100 1.00 94.75 71 GLY A O 1
ATOM 564 N N . ARG A 1 72 ? -2.067 -4.332 12.326 1.00 93.62 72 ARG A N 1
ATOM 565 C CA . ARG A 1 72 ? -1.255 -4.428 13.557 1.00 93.62 72 ARG A CA 1
ATOM 566 C C . ARG A 1 72 ? -1.908 -3.755 14.769 1.00 93.62 72 ARG A C 1
ATOM 568 O O . ARG A 1 72 ? -1.539 -4.063 15.898 1.00 93.62 72 ARG A O 1
ATOM 575 N N . ARG A 1 73 ? -2.869 -2.854 14.549 1.00 95.38 73 ARG A N 1
ATOM 576 C CA . ARG A 1 73 ? -3.703 -2.238 15.592 1.00 95.38 73 ARG A CA 1
ATOM 577 C C . ARG A 1 73 ? -5.061 -2.919 15.782 1.00 95.38 73 ARG A C 1
ATOM 579 O O . ARG A 1 73 ? -5.869 -2.427 16.559 1.00 95.38 73 ARG A O 1
ATOM 586 N N . GLY A 1 74 ? -5.303 -4.043 15.108 1.00 95.31 74 GLY A N 1
ATOM 587 C CA . GLY A 1 74 ? -6.534 -4.824 15.234 1.00 95.31 74 GLY A CA 1
ATOM 588 C C . GLY A 1 74 ? -7.684 -4.364 14.336 1.00 95.31 74 GLY A C 1
ATOM 589 O O . GLY A 1 74 ? -8.782 -4.899 14.457 1.00 95.31 74 GLY A O 1
ATOM 590 N N . TYR A 1 75 ? -7.460 -3.409 13.428 1.00 96.00 75 TYR A N 1
ATOM 591 C CA . TYR A 1 75 ? -8.484 -3.009 12.463 1.00 96.00 75 TYR A CA 1
ATOM 592 C C . TYR A 1 75 ? -8.657 -4.063 11.365 1.00 96.00 75 TYR A C 1
ATOM 594 O O . TYR A 1 75 ? -7.690 -4.673 10.902 1.00 96.00 75 TYR A O 1
ATOM 602 N N . LEU A 1 76 ? -9.903 -4.246 10.926 1.00 94.88 76 LEU A N 1
ATOM 603 C CA . LEU A 1 76 ? -10.276 -5.185 9.874 1.00 94.88 76 LEU A CA 1
ATOM 604 C C . LEU A 1 76 ? -10.464 -4.461 8.539 1.00 94.88 76 LEU A C 1
ATOM 606 O O . LEU A 1 76 ? -11.120 -3.424 8.477 1.00 94.88 76 LEU A O 1
ATOM 610 N N . HIS A 1 77 ? -9.962 -5.058 7.459 1.00 93.75 77 HIS A N 1
ATOM 611 C CA . HIS A 1 77 ? -10.233 -4.603 6.094 1.00 93.75 77 HIS A CA 1
ATOM 612 C C . HIS A 1 77 ? -11.340 -5.444 5.490 1.00 93.75 77 HIS A C 1
ATOM 614 O O . HIS A 1 77 ? -11.222 -6.670 5.450 1.00 93.75 77 HIS A O 1
ATOM 620 N N . VAL A 1 78 ? -12.391 -4.803 4.990 1.00 93.69 78 VAL A N 1
ATOM 621 C CA . VAL A 1 78 ? -13.552 -5.493 4.424 1.00 93.69 78 VAL A CA 1
ATOM 622 C C . VAL A 1 78 ? -13.735 -5.077 2.972 1.00 93.69 78 VAL A C 1
ATOM 624 O O . VAL A 1 78 ? -13.868 -3.899 2.654 1.00 93.69 78 VAL A O 1
ATOM 627 N N . TYR A 1 79 ? -13.727 -6.059 2.074 1.00 90.31 79 TYR A N 1
ATOM 628 C CA . TYR A 1 79 ? -14.124 -5.859 0.687 1.00 90.31 79 TYR A CA 1
ATOM 629 C C . TYR A 1 79 ? -15.648 -5.765 0.619 1.00 90.31 79 TYR A C 1
ATOM 631 O O . TYR A 1 79 ? -16.315 -6.745 0.938 1.00 90.31 79 TYR A O 1
ATOM 639 N N . ALA A 1 80 ? -16.180 -4.622 0.181 1.00 90.56 80 ALA A N 1
ATOM 640 C CA . ALA A 1 80 ? -17.614 -4.378 0.036 1.00 90.56 80 ALA A CA 1
ATOM 641 C C . ALA A 1 80 ? -18.011 -4.372 -1.455 1.00 90.56 80 ALA A C 1
ATOM 643 O O . ALA A 1 80 ? -17.753 -3.387 -2.148 1.00 90.56 80 ALA A O 1
ATOM 644 N N . PRO A 1 81 ? -18.634 -5.442 -1.987 1.00 86.94 81 PRO A N 1
ATOM 645 C CA . PRO A 1 81 ? -18.981 -5.522 -3.409 1.00 86.94 81 PRO A CA 1
ATOM 646 C C . PRO A 1 81 ? -20.103 -4.560 -3.832 1.00 86.94 81 PRO A C 1
ATOM 648 O O . PRO A 1 81 ? -20.274 -4.323 -5.024 1.00 86.94 81 PRO A O 1
ATOM 651 N N . SER A 1 82 ? -20.860 -4.012 -2.876 1.00 85.12 82 SER A N 1
ATOM 652 C CA . SER A 1 82 ? -21.894 -2.996 -3.106 1.00 85.12 82 SER A CA 1
ATOM 653 C C . SER A 1 82 ? -21.317 -1.609 -3.417 1.00 85.12 82 SER A C 1
ATOM 655 O O . SER A 1 82 ? -21.986 -0.798 -4.056 1.00 85.12 82 SER A O 1
ATOM 657 N N . ALA A 1 83 ? -20.076 -1.333 -3.003 1.00 84.81 83 ALA A N 1
ATOM 658 C CA . ALA A 1 83 ? -19.373 -0.091 -3.296 1.00 84.81 83 ALA A CA 1
ATOM 659 C C . ALA A 1 83 ? -18.614 -0.227 -4.623 1.00 84.81 83 ALA A C 1
ATOM 661 O O . ALA A 1 83 ? -17.506 -0.763 -4.684 1.00 84.81 83 ALA A O 1
ATOM 662 N N . VAL A 1 84 ? -19.233 0.247 -5.703 1.00 83.38 84 VAL A N 1
ATOM 663 C CA . VAL A 1 84 ? -18.696 0.130 -7.061 1.00 83.38 84 VAL A CA 1
ATOM 664 C C . VAL A 1 84 ? -18.230 1.489 -7.564 1.00 83.38 84 VAL A C 1
ATOM 666 O O . VAL A 1 84 ? -19.008 2.440 -7.610 1.00 83.38 84 VAL A O 1
ATOM 669 N N . VAL A 1 85 ? -16.977 1.557 -8.018 1.00 81.88 85 VAL A N 1
ATOM 670 C CA . VAL A 1 85 ? -16.428 2.727 -8.711 1.00 81.88 85 VAL A CA 1
ATOM 671 C C . VAL A 1 85 ? -15.763 2.325 -10.022 1.00 81.88 85 VAL A C 1
ATOM 673 O O . VAL A 1 85 ? -15.229 1.223 -10.158 1.00 81.88 85 VAL A O 1
ATOM 676 N N . THR A 1 86 ? -15.768 3.241 -10.988 1.00 81.62 86 THR A N 1
ATOM 677 C CA . THR A 1 86 ? -15.001 3.078 -12.226 1.00 81.62 86 THR A CA 1
ATOM 678 C C . THR A 1 86 ? -13.600 3.636 -12.013 1.00 81.62 86 THR A C 1
ATOM 680 O O . THR A 1 86 ? -13.445 4.817 -11.714 1.00 81.62 86 THR A O 1
ATOM 683 N N . HIS A 1 87 ? -12.580 2.794 -12.171 1.00 76.06 87 HIS A N 1
ATOM 684 C CA . HIS A 1 87 ? -11.182 3.203 -12.065 1.00 76.06 87 HIS A CA 1
ATOM 685 C C . HIS A 1 87 ? -10.523 3.204 -13.446 1.00 76.06 87 HIS A C 1
ATOM 687 O O . HIS A 1 87 ? -10.284 2.149 -14.040 1.00 76.06 87 HIS A O 1
ATOM 693 N N . GLU A 1 88 ? -10.183 4.390 -13.947 1.00 75.12 88 GLU A N 1
ATOM 694 C CA . GLU A 1 88 ? -9.383 4.547 -15.164 1.00 75.12 88 GLU A CA 1
ATOM 695 C C . GLU A 1 88 ? -7.904 4.225 -14.887 1.00 75.12 88 GLU A C 1
ATOM 697 O O . GLU A 1 88 ? -7.041 5.093 -14.745 1.00 75.12 88 GLU A O 1
ATOM 702 N N . GLY A 1 89 ? -7.601 2.933 -14.772 1.00 65.62 89 GLY A N 1
ATOM 703 C CA . GLY A 1 89 ? -6.266 2.459 -14.430 1.00 65.62 89 GLY A CA 1
ATOM 704 C C . GLY A 1 89 ? -5.214 2.728 -15.513 1.00 65.62 89 GLY A C 1
ATOM 705 O O . GLY A 1 89 ? -5.457 2.630 -16.717 1.00 65.62 89 GLY A O 1
ATOM 706 N N . GLY A 1 90 ? -3.981 2.987 -15.074 1.00 63.31 90 GLY A N 1
ATOM 707 C CA . GLY A 1 90 ? -2.800 2.922 -15.936 1.00 63.31 90 GLY A CA 1
ATOM 708 C C . GLY A 1 90 ? -2.532 4.156 -16.794 1.00 63.31 90 GLY A C 1
ATOM 709 O O . GLY A 1 90 ? -1.609 4.107 -17.600 1.00 63.31 90 GLY A O 1
ATOM 710 N N . HIS A 1 91 ? -3.246 5.270 -16.616 1.00 62.62 91 HIS A N 1
ATOM 711 C CA . HIS A 1 91 ? -2.970 6.513 -17.353 1.00 62.62 91 HIS A CA 1
ATOM 712 C C . HIS A 1 91 ? -1.525 7.012 -17.127 1.00 62.62 91 HIS A C 1
ATOM 714 O O . HIS A 1 91 ? -0.803 7.319 -18.079 1.00 62.62 91 HIS A O 1
ATOM 720 N N . ALA A 1 92 ? -1.058 6.995 -15.872 1.00 62.38 92 ALA A N 1
ATOM 721 C CA . ALA A 1 92 ? 0.328 7.318 -15.518 1.00 62.38 92 ALA A CA 1
ATOM 722 C C . ALA A 1 92 ? 1.329 6.279 -16.062 1.00 62.38 92 ALA A C 1
ATOM 724 O O . ALA A 1 92 ? 2.364 6.636 -16.631 1.00 62.38 92 ALA A O 1
ATOM 725 N N . THR A 1 93 ? 0.997 4.990 -15.948 1.00 66.38 93 THR A N 1
ATOM 726 C CA . THR A 1 93 ? 1.832 3.867 -16.410 1.00 66.38 93 THR A CA 1
ATOM 727 C C . THR A 1 93 ? 1.989 3.834 -17.925 1.00 66.38 93 THR A C 1
ATOM 729 O O . THR A 1 93 ? 3.090 3.601 -18.408 1.00 66.38 93 THR A O 1
ATOM 732 N N . ARG A 1 94 ? 0.934 4.137 -18.684 1.00 68.12 94 ARG A N 1
ATOM 733 C CA . ARG A 1 94 ? 0.964 4.199 -20.152 1.00 68.12 94 ARG A CA 1
ATOM 734 C C . ARG A 1 94 ? 1.788 5.381 -20.657 1.00 68.12 94 ARG A C 1
ATOM 736 O O . ARG A 1 94 ? 2.500 5.234 -21.641 1.00 68.12 94 ARG A O 1
ATOM 743 N N . ARG A 1 95 ? 1.733 6.530 -19.971 1.00 72.50 95 ARG A N 1
ATOM 744 C CA . ARG A 1 95 ? 2.515 7.722 -20.341 1.00 72.50 95 ARG A CA 1
ATOM 745 C C . ARG A 1 95 ? 4.011 7.561 -20.074 1.00 72.50 95 ARG A C 1
ATOM 747 O O . ARG A 1 95 ? 4.815 8.067 -20.848 1.00 72.50 95 ARG A O 1
ATOM 754 N N . GLN A 1 96 ? 4.396 6.913 -18.972 1.00 79.12 96 GLN A N 1
ATOM 755 C CA . GLN A 1 96 ? 5.805 6.771 -18.575 1.00 79.12 96 GLN A CA 1
ATOM 756 C C . GLN A 1 96 ? 6.104 5.364 -18.021 1.00 79.12 96 GLN A C 1
ATOM 758 O O . GLN A 1 96 ? 6.409 5.223 -16.831 1.00 79.12 96 GLN A O 1
ATOM 763 N N . PRO A 1 97 ? 6.067 4.309 -18.859 1.00 76.75 97 PRO A N 1
ATOM 764 C CA . PRO A 1 97 ? 6.139 2.917 -18.404 1.00 76.75 97 PRO A CA 1
ATOM 765 C C . PRO A 1 97 ? 7.439 2.606 -17.658 1.00 76.75 97 PRO A C 1
ATOM 767 O O . PRO A 1 97 ? 7.405 2.039 -16.569 1.00 76.75 97 PRO A O 1
ATOM 770 N N . HIS A 1 98 ? 8.588 3.060 -18.167 1.00 78.25 98 HIS A N 1
ATOM 771 C CA . HIS A 1 98 ? 9.886 2.859 -17.509 1.00 78.25 98 HIS A CA 1
ATOM 772 C C . HIS A 1 98 ? 9.975 3.541 -16.146 1.00 78.25 98 HIS A C 1
ATOM 774 O O . HIS A 1 98 ? 10.485 2.953 -15.190 1.00 78.25 98 HIS A O 1
ATOM 780 N N . ARG A 1 99 ? 9.446 4.762 -16.024 1.00 84.06 99 ARG A N 1
ATOM 781 C CA . ARG A 1 99 ? 9.421 5.463 -14.740 1.00 84.06 99 ARG A CA 1
ATOM 782 C C . ARG A 1 99 ? 8.495 4.755 -13.758 1.00 84.06 99 ARG A C 1
ATOM 784 O O . ARG A 1 99 ? 8.897 4.529 -12.624 1.00 84.06 99 ARG A O 1
ATOM 791 N N . MET A 1 100 ? 7.290 4.378 -14.181 1.00 83.94 100 MET A N 1
ATOM 792 C CA . MET A 1 100 ? 6.320 3.725 -13.298 1.00 83.94 100 MET A CA 1
ATOM 793 C C . MET A 1 100 ? 6.761 2.317 -12.892 1.00 83.94 100 MET A C 1
ATOM 795 O O . MET A 1 100 ? 6.551 1.929 -11.747 1.00 83.94 100 MET A O 1
ATOM 799 N N . ALA A 1 101 ? 7.469 1.591 -13.759 1.00 82.19 101 ALA A N 1
ATOM 800 C CA . ALA A 1 101 ? 8.110 0.335 -13.388 1.00 82.19 101 ALA A CA 1
ATOM 801 C C . ALA A 1 101 ? 9.202 0.543 -12.330 1.00 82.19 101 ALA A C 1
ATOM 803 O O . ALA A 1 101 ? 9.252 -0.212 -11.361 1.00 82.19 101 ALA A O 1
ATOM 804 N N . ARG A 1 102 ? 10.050 1.574 -12.468 1.00 83.62 102 ARG A N 1
ATOM 805 C CA . ARG A 1 102 ? 11.042 1.917 -11.434 1.00 83.62 102 ARG A CA 1
ATOM 806 C C . ARG A 1 102 ? 10.366 2.249 -10.107 1.00 83.62 102 ARG A C 1
ATOM 808 O O . ARG A 1 102 ? 10.747 1.658 -9.105 1.00 83.62 102 ARG A O 1
ATOM 815 N N . VAL A 1 103 ? 9.342 3.109 -10.125 1.00 87.00 103 VAL A N 1
ATOM 816 C CA . VAL A 1 103 ? 8.546 3.462 -8.935 1.00 87.00 103 VAL A CA 1
ATOM 817 C C . VAL A 1 103 ? 7.991 2.204 -8.267 1.00 87.00 103 VAL A C 1
ATOM 819 O O . VAL A 1 103 ? 8.206 2.006 -7.077 1.00 87.00 103 VAL A O 1
ATOM 822 N N . HIS A 1 104 ? 7.366 1.307 -9.034 1.00 86.12 104 HIS A N 1
ATOM 823 C CA . HIS A 1 104 ? 6.837 0.049 -8.508 1.00 86.12 104 HIS A CA 1
ATOM 824 C C . HIS A 1 104 ? 7.914 -0.790 -7.806 1.00 86.12 104 HIS A C 1
ATOM 826 O O . HIS A 1 104 ? 7.692 -1.285 -6.705 1.00 86.12 104 HIS A O 1
ATOM 832 N N . HIS A 1 105 ? 9.090 -0.961 -8.417 1.00 84.44 105 HIS A N 1
ATOM 833 C CA . HIS A 1 105 ? 10.169 -1.751 -7.814 1.00 84.44 105 HIS A CA 1
ATOM 834 C C . HIS A 1 105 ? 10.762 -1.069 -6.575 1.00 84.44 105 HIS A C 1
ATOM 836 O O . HIS A 1 105 ? 11.049 -1.754 -5.594 1.00 84.44 105 HIS A O 1
ATOM 842 N N . THR A 1 106 ? 10.923 0.258 -6.587 1.00 88.38 106 THR A N 1
ATOM 843 C CA . THR A 1 106 ? 11.417 0.997 -5.417 1.00 88.38 106 THR A CA 1
ATOM 844 C C . THR A 1 106 ? 10.432 0.934 -4.253 1.00 88.38 106 THR A C 1
ATOM 846 O O . THR A 1 106 ? 10.857 0.682 -3.126 1.00 88.38 106 THR A O 1
ATOM 849 N N . SER A 1 107 ? 9.129 1.070 -4.520 1.00 89.19 107 SER A N 1
ATOM 850 C CA . SER A 1 107 ? 8.071 0.932 -3.514 1.00 89.19 107 SER A CA 1
ATOM 851 C C . SER A 1 107 ? 8.002 -0.494 -2.960 1.00 89.19 107 SER A C 1
ATOM 853 O O . SER A 1 107 ? 8.029 -0.685 -1.747 1.00 89.19 107 SER A O 1
ATOM 855 N N . ALA A 1 108 ? 8.031 -1.513 -3.827 1.00 86.31 108 ALA A N 1
ATOM 856 C CA . ALA A 1 108 ? 8.056 -2.916 -3.411 1.00 86.31 108 ALA A CA 1
ATOM 857 C C . ALA A 1 108 ? 9.264 -3.229 -2.516 1.00 86.31 108 ALA A C 1
ATOM 859 O O . ALA A 1 108 ? 9.144 -3.913 -1.499 1.00 86.31 108 ALA A O 1
ATOM 860 N N . LEU A 1 109 ? 10.440 -2.704 -2.875 1.00 85.94 109 LEU A N 1
ATOM 861 C CA . LEU A 1 109 ? 11.646 -2.884 -2.082 1.00 85.94 109 LEU A CA 1
ATOM 862 C C . LEU A 1 109 ? 11.552 -2.185 -0.719 1.00 85.94 109 LEU A C 1
ATOM 864 O O . LEU A 1 109 ? 12.007 -2.755 0.276 1.00 85.94 109 LEU A O 1
ATOM 868 N N . ARG A 1 110 ? 10.994 -0.968 -0.670 1.00 88.50 110 ARG A N 1
ATOM 869 C CA . ARG A 1 110 ? 10.757 -0.232 0.580 1.00 88.50 110 ARG A CA 1
ATOM 870 C C . ARG A 1 110 ? 9.876 -1.055 1.514 1.00 88.50 110 ARG A C 1
ATOM 872 O O . ARG A 1 110 ? 10.320 -1.357 2.621 1.00 88.50 110 ARG A O 1
ATOM 879 N N . TYR A 1 111 ? 8.713 -1.487 1.024 1.00 87.62 111 TYR A N 1
ATOM 880 C CA . TYR A 1 111 ? 7.761 -2.298 1.780 1.00 87.62 111 TYR A CA 1
ATOM 881 C C . TYR A 1 111 ? 8.420 -3.574 2.316 1.00 87.62 111 TYR A C 1
ATOM 883 O O . TYR A 1 111 ? 8.526 -3.767 3.525 1.00 87.62 111 TYR A O 1
ATOM 891 N N . LEU A 1 112 ? 8.992 -4.399 1.432 1.00 84.25 112 LEU A N 1
ATOM 892 C CA . LEU A 1 112 ? 9.623 -5.662 1.828 1.00 84.25 112 LEU A CA 1
ATOM 893 C C . LEU A 1 112 ? 10.801 -5.463 2.791 1.00 84.25 112 LEU A C 1
ATOM 895 O O . LEU A 1 112 ? 11.000 -6.267 3.695 1.00 84.25 112 LEU A O 1
ATOM 899 N N . SER A 1 113 ? 11.588 -4.396 2.635 1.00 82.44 113 SER A N 1
ATOM 900 C CA . SER A 1 113 ? 12.681 -4.100 3.571 1.00 82.44 113 SER A CA 1
ATOM 901 C C . SER A 1 113 ? 12.164 -3.702 4.956 1.00 82.44 113 SER A C 1
ATOM 903 O O . SER A 1 113 ? 12.808 -4.043 5.951 1.00 82.44 113 SER A O 1
ATOM 905 N N . GLY A 1 114 ? 11.025 -3.004 5.020 1.00 82.88 114 GLY A N 1
ATOM 906 C CA . GLY A 1 114 ? 10.345 -2.626 6.261 1.00 82.88 114 GLY A CA 1
ATOM 907 C C . GLY A 1 114 ? 9.765 -3.820 7.021 1.00 82.88 114 GLY A C 1
ATOM 908 O O . GLY A 1 114 ? 9.799 -3.829 8.249 1.00 82.88 114 GLY A O 1
ATOM 909 N N . GLN A 1 115 ? 9.341 -4.866 6.305 1.00 80.25 115 GLN A N 1
ATOM 910 C CA . GLN A 1 115 ? 8.824 -6.109 6.894 1.00 80.25 115 GLN A CA 1
ATOM 911 C C . GLN A 1 115 ? 9.871 -6.922 7.657 1.00 80.25 115 GLN A C 1
ATOM 913 O O . GLN A 1 115 ? 9.532 -7.669 8.574 1.00 80.25 115 GLN A O 1
ATOM 918 N N . TYR A 1 116 ? 11.150 -6.759 7.314 1.00 79.25 116 TYR A N 1
ATOM 919 C CA . TYR A 1 116 ? 12.251 -7.499 7.926 1.00 79.25 116 TYR A CA 1
ATOM 920 C C . TYR A 1 116 ? 13.283 -6.543 8.556 1.00 79.25 116 TYR A C 1
ATOM 922 O O . TYR A 1 116 ? 14.408 -6.403 8.052 1.00 79.25 116 TYR A O 1
ATOM 930 N N . PRO A 1 117 ? 12.934 -5.851 9.662 1.00 78.31 117 PRO A N 1
ATOM 931 C CA . PRO A 1 117 ? 13.853 -4.958 10.359 1.00 78.31 117 PRO A CA 1
ATOM 932 C C . PRO A 1 117 ? 14.962 -5.742 11.084 1.00 78.31 117 PRO A C 1
ATOM 934 O O . PRO A 1 117 ? 14.894 -6.959 11.253 1.00 78.31 117 PRO A O 1
ATOM 937 N N . GLY A 1 118 ? 16.011 -5.038 11.517 1.00 83.12 118 GLY A N 1
ATOM 938 C CA . GLY A 1 11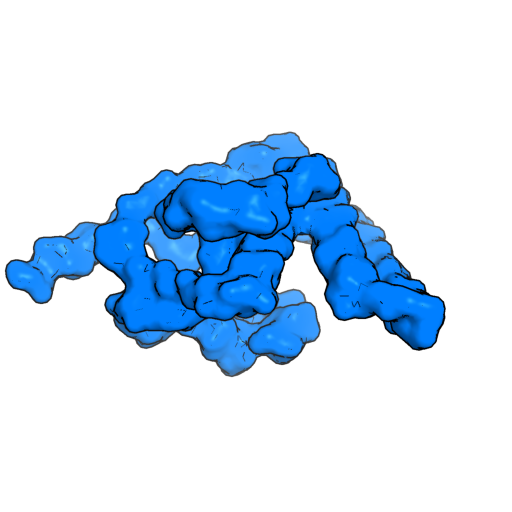8 ? 17.129 -5.626 12.268 1.00 83.12 118 GLY A CA 1
ATOM 939 C C . GLY A 1 118 ? 18.287 -6.154 11.411 1.00 83.12 118 GLY A C 1
ATOM 940 O O . GLY A 1 118 ? 18.193 -6.290 10.191 1.00 83.12 118 GLY A O 1
ATOM 941 N N . TRP A 1 119 ? 19.426 -6.406 12.061 1.00 84.62 119 TRP A N 1
ATOM 942 C CA . TRP A 1 119 ? 20.674 -6.808 11.397 1.00 84.62 119 TRP A CA 1
ATOM 943 C C . TRP A 1 119 ? 20.664 -8.275 10.948 1.00 84.62 119 TRP A C 1
ATOM 945 O O . TRP A 1 119 ? 21.206 -8.594 9.895 1.00 84.62 119 TRP A O 1
ATOM 955 N N . ARG A 1 120 ? 19.977 -9.157 11.687 1.00 88.00 120 ARG A N 1
ATOM 956 C CA . ARG A 1 120 ? 19.846 -10.589 11.351 1.00 88.00 120 ARG A CA 1
ATOM 957 C C . ARG A 1 120 ? 19.148 -10.817 10.010 1.00 88.00 120 ARG A C 1
ATOM 959 O O . ARG A 1 120 ? 19.459 -11.763 9.300 1.00 88.00 120 ARG A O 1
ATOM 966 N N . ASN A 1 121 ? 18.254 -9.904 9.640 1.00 86.12 121 ASN A N 1
ATOM 967 C CA . ASN A 1 121 ? 17.537 -9.924 8.371 1.00 86.12 121 ASN A CA 1
ATOM 968 C C . ASN A 1 121 ? 18.292 -9.207 7.236 1.00 86.12 121 ASN A C 1
ATOM 970 O O . ASN A 1 121 ? 17.792 -9.134 6.115 1.00 86.12 121 ASN A O 1
ATOM 974 N N . ALA A 1 122 ? 19.493 -8.667 7.485 1.00 84.12 122 ALA A N 1
ATOM 975 C CA . ALA A 1 122 ? 20.271 -7.971 6.462 1.00 84.12 122 ALA A CA 1
ATOM 976 C C . ALA A 1 122 ? 20.603 -8.848 5.237 1.00 84.12 122 ALA A C 1
ATOM 978 O O . ALA A 1 122 ? 20.424 -8.342 4.126 1.00 84.12 122 ALA A O 1
ATOM 979 N N . PRO A 1 123 ? 20.982 -10.137 5.382 1.00 87.50 123 PRO A N 1
ATOM 980 C CA . PRO A 1 123 ? 21.195 -11.015 4.231 1.00 87.50 123 PRO A CA 1
ATOM 981 C C . PRO A 1 123 ? 19.919 -11.200 3.403 1.00 87.50 123 PRO A C 1
ATOM 983 O O . PRO A 1 123 ? 19.949 -11.049 2.184 1.00 87.50 123 PRO A O 1
ATOM 986 N N . LEU A 1 124 ? 18.774 -11.423 4.061 1.00 83.19 124 LEU A N 1
ATOM 987 C CA . LEU A 1 124 ? 17.472 -11.553 3.398 1.00 83.19 124 LEU A CA 1
ATOM 988 C C . LEU A 1 124 ? 17.109 -10.282 2.618 1.00 83.19 124 LEU A C 1
ATOM 990 O O . LEU A 1 124 ? 16.727 -10.360 1.453 1.00 83.19 124 LEU A O 1
ATOM 994 N N . ARG A 1 125 ? 17.292 -9.098 3.216 1.00 83.69 125 ARG A N 1
ATOM 995 C CA . ARG A 1 125 ? 17.093 -7.822 2.508 1.00 83.69 125 ARG A CA 1
ATOM 996 C C . ARG A 1 125 ? 18.040 -7.674 1.317 1.00 83.69 125 ARG A C 1
ATOM 998 O O . ARG A 1 125 ? 17.628 -7.130 0.298 1.00 83.69 125 ARG A O 1
ATOM 1005 N N . GLY A 1 126 ? 19.277 -8.164 1.420 1.00 81.00 126 GLY A N 1
ATOM 1006 C CA . GLY A 1 126 ? 20.226 -8.224 0.306 1.00 81.00 126 GLY A CA 1
ATOM 1007 C C . GLY A 1 126 ? 19.711 -9.081 -0.852 1.00 81.00 126 GLY A C 1
ATOM 1008 O O . GLY A 1 126 ? 19.697 -8.620 -1.992 1.00 81.00 126 GLY A O 1
ATOM 1009 N N . VAL A 1 127 ? 19.196 -10.278 -0.556 1.00 85.75 127 VAL A N 1
ATOM 1010 C CA . VAL A 1 127 ? 18.590 -11.178 -1.553 1.00 85.75 127 VAL A CA 1
ATOM 1011 C C . VAL A 1 127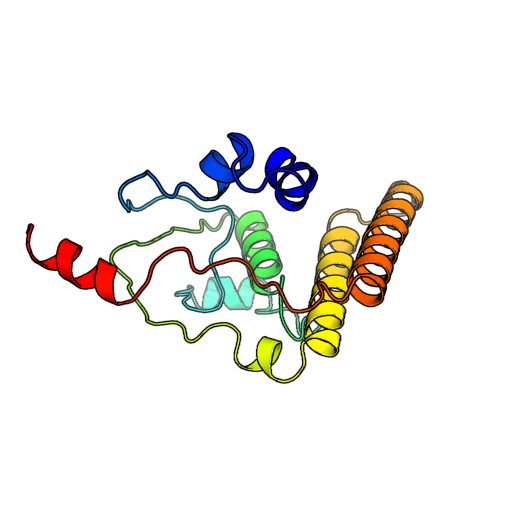 ? 17.361 -10.542 -2.206 1.00 85.75 127 VAL A C 1
ATOM 1013 O O . VAL A 1 127 ? 17.250 -10.545 -3.429 1.00 85.75 127 VAL A O 1
ATOM 1016 N N . LEU A 1 128 ? 16.465 -9.938 -1.420 1.00 79.94 128 LEU A N 1
ATOM 1017 C CA . LEU A 1 128 ? 15.274 -9.255 -1.938 1.00 79.94 128 LEU A CA 1
ATOM 1018 C C . LEU A 1 128 ? 15.646 -8.072 -2.847 1.00 79.94 128 LEU A C 1
ATOM 1020 O O . LEU A 1 128 ? 15.076 -7.926 -3.929 1.00 79.94 128 LEU A O 1
ATOM 1024 N N . ARG A 1 129 ? 16.645 -7.267 -2.453 1.00 81.50 129 ARG A N 1
ATOM 1025 C CA . ARG A 1 129 ? 17.208 -6.182 -3.280 1.00 81.50 129 ARG A CA 1
ATOM 1026 C C . ARG A 1 129 ? 17.771 -6.707 -4.592 1.00 81.50 129 ARG A C 1
ATOM 1028 O O . ARG A 1 129 ? 17.428 -6.177 -5.646 1.00 81.50 129 ARG A O 1
ATOM 1035 N N . GLY A 1 130 ? 18.599 -7.749 -4.526 1.00 82.38 130 GLY A N 1
ATOM 1036 C CA . GLY A 1 130 ? 19.201 -8.374 -5.701 1.00 82.38 130 GLY A CA 1
ATOM 1037 C C . GLY A 1 130 ? 18.149 -8.938 -6.655 1.00 82.38 130 GLY A C 1
ATOM 1038 O O . GLY A 1 130 ? 18.175 -8.636 -7.844 1.00 82.38 130 GLY A O 1
ATOM 1039 N N . GLY A 1 131 ? 17.170 -9.680 -6.130 1.00 82.56 131 GLY A N 1
ATOM 1040 C CA . GLY A 1 131 ? 16.089 -10.278 -6.913 1.00 82.56 131 GLY A CA 1
ATOM 1041 C C . GLY A 1 131 ? 15.194 -9.244 -7.601 1.00 82.56 131 GLY A C 1
ATOM 1042 O O . GLY A 1 131 ? 14.939 -9.355 -8.802 1.00 82.56 131 GLY A O 1
ATOM 1043 N N . LEU A 1 132 ? 14.756 -8.199 -6.883 1.00 78.88 132 LEU A N 1
ATOM 1044 C CA . LEU A 1 132 ? 13.976 -7.115 -7.495 1.00 78.88 132 LEU A CA 1
ATOM 1045 C C . LEU A 1 132 ? 14.801 -6.306 -8.504 1.00 78.88 132 LEU A C 1
ATOM 1047 O O . LEU A 1 132 ? 14.270 -5.934 -9.551 1.00 78.88 132 LEU A O 1
ATOM 1051 N N . GLY A 1 133 ? 16.082 -6.054 -8.221 1.00 78.56 133 GLY A N 1
ATOM 1052 C CA . GLY A 1 133 ? 16.989 -5.358 -9.135 1.00 78.56 133 GLY A CA 1
ATOM 1053 C C . GLY A 1 133 ? 17.203 -6.128 -10.440 1.00 78.56 133 GLY A C 1
ATOM 1054 O O . GLY A 1 133 ? 17.038 -5.564 -11.523 1.00 78.56 133 GLY A O 1
ATOM 1055 N N . ALA A 1 134 ? 17.474 -7.433 -10.350 1.00 80.12 134 ALA A N 1
ATOM 1056 C CA . ALA A 1 134 ? 17.608 -8.314 -11.508 1.00 80.12 134 ALA A CA 1
ATOM 1057 C C . ALA A 1 134 ? 16.310 -8.371 -12.326 1.00 80.12 134 ALA A C 1
ATOM 1059 O O . ALA A 1 134 ? 16.342 -8.225 -13.546 1.00 80.12 134 ALA A O 1
ATOM 1060 N N . ARG A 1 135 ? 15.151 -8.494 -11.664 1.00 78.50 135 ARG A N 1
ATOM 1061 C CA . ARG A 1 135 ? 13.839 -8.462 -12.327 1.00 78.50 135 ARG A CA 1
ATOM 1062 C C . ARG A 1 135 ? 13.587 -7.137 -13.053 1.00 78.50 135 ARG A C 1
ATOM 1064 O O . ARG A 1 135 ? 13.059 -7.156 -14.167 1.00 78.50 135 ARG A O 1
ATOM 1071 N N . MET A 1 136 ? 13.962 -6.004 -12.457 1.00 77.06 136 MET A N 1
ATOM 1072 C CA . MET A 1 136 ? 13.841 -4.690 -13.096 1.00 77.06 136 MET A CA 1
ATOM 1073 C C . MET A 1 136 ? 14.721 -4.609 -14.349 1.00 77.06 136 MET A C 1
ATOM 1075 O O . MET A 1 136 ? 14.238 -4.191 -15.401 1.00 77.06 136 MET A O 1
ATOM 1079 N N . LEU A 1 137 ? 15.976 -5.060 -14.256 1.00 78.62 137 LEU A N 1
ATOM 1080 C CA . LEU A 1 137 ? 16.910 -5.086 -15.381 1.00 78.62 137 LEU A CA 1
ATOM 1081 C C . LEU A 1 137 ? 16.410 -5.999 -16.508 1.00 78.62 137 LEU A C 1
ATOM 1083 O O . LEU A 1 137 ? 16.347 -5.565 -17.654 1.00 78.62 137 LEU A O 1
ATOM 1087 N N . LEU A 1 138 ? 15.969 -7.220 -16.191 1.00 78.06 138 LEU A N 1
ATOM 1088 C CA . LEU A 1 138 ? 15.370 -8.127 -17.173 1.00 78.06 138 LEU A CA 1
ATOM 1089 C C . LEU A 1 138 ? 14.133 -7.516 -17.832 1.00 78.06 138 LEU A C 1
ATOM 1091 O O . LEU A 1 138 ? 13.975 -7.618 -19.044 1.00 78.06 138 LEU A O 1
ATOM 1095 N N . SER A 1 139 ? 13.255 -6.871 -17.062 1.00 71.31 139 SER A N 1
ATOM 1096 C CA . SER A 1 139 ? 12.055 -6.223 -17.611 1.00 71.31 139 SER A CA 1
ATOM 1097 C C . SER A 1 139 ? 12.423 -5.088 -18.567 1.00 71.31 139 SER A C 1
ATOM 1099 O O . SER A 1 139 ? 11.789 -4.941 -19.608 1.00 71.31 139 SER A O 1
ATOM 1101 N N . TYR A 1 140 ? 13.469 -4.325 -18.232 1.00 72.31 140 TYR A N 1
ATOM 1102 C CA . TYR A 1 140 ? 14.003 -3.245 -19.058 1.00 72.31 140 TYR A CA 1
ATOM 1103 C C . TYR A 1 140 ? 14.611 -3.767 -20.365 1.00 72.31 140 TYR A C 1
ATOM 1105 O O . TYR A 1 140 ? 14.237 -3.301 -21.437 1.00 72.31 140 TYR A O 1
ATOM 1113 N N . VAL A 1 141 ? 15.482 -4.777 -20.284 1.00 77.25 141 VAL A N 1
ATOM 1114 C CA . VAL A 1 141 ? 16.178 -5.365 -21.442 1.00 77.25 141 VAL A CA 1
ATOM 1115 C C . VAL A 1 141 ? 15.224 -6.162 -22.342 1.00 77.25 141 VAL A C 1
ATOM 1117 O O . VAL A 1 141 ? 15.390 -6.170 -23.555 1.00 77.25 141 VAL A O 1
ATOM 1120 N N . SER A 1 142 ? 14.187 -6.789 -21.779 1.00 72.38 142 SER A N 1
ATOM 1121 C CA . SER A 1 142 ? 13.184 -7.555 -22.542 1.00 72.38 142 SER A CA 1
ATOM 1122 C C . SER A 1 142 ? 12.045 -6.712 -23.131 1.00 72.38 142 SER A C 1
ATOM 1124 O O . SER A 1 142 ? 11.150 -7.270 -23.763 1.00 72.38 142 SER A O 1
ATOM 1126 N N . GLY A 1 143 ? 12.012 -5.395 -22.888 1.00 60.97 143 GLY A N 1
ATOM 1127 C CA . GLY A 1 143 ? 10.943 -4.508 -23.368 1.00 60.97 143 GLY A CA 1
ATOM 1128 C C . GLY A 1 143 ? 9.563 -4.743 -22.729 1.00 60.97 143 GLY A C 1
ATOM 1129 O O . GLY A 1 143 ? 8.592 -4.086 -23.093 1.00 60.97 143 GLY A O 1
ATOM 1130 N N . ARG A 1 144 ? 9.443 -5.635 -21.734 1.00 60.78 144 ARG A N 1
ATOM 1131 C CA . ARG A 1 144 ? 8.165 -6.007 -21.084 1.00 60.78 144 ARG A CA 1
ATOM 1132 C C . ARG A 1 144 ? 7.694 -5.036 -19.998 1.00 60.78 144 ARG A C 1
ATOM 1134 O O . ARG A 1 144 ? 6.784 -5.343 -19.233 1.00 60.78 144 ARG A O 1
ATOM 1141 N N . VAL A 1 145 ? 8.284 -3.848 -19.941 1.00 57.31 145 VAL A N 1
ATOM 1142 C CA . VAL A 1 145 ? 8.016 -2.808 -18.937 1.00 57.31 145 VAL A CA 1
ATOM 1143 C C . VAL A 1 145 ? 6.555 -2.319 -18.949 1.00 57.31 145 VAL A C 1
ATOM 1145 O O . VAL A 1 145 ? 6.066 -1.829 -17.936 1.00 57.31 145 VAL A O 1
ATOM 1148 N N . ALA A 1 146 ? 5.841 -2.478 -20.068 1.00 47.06 146 ALA A N 1
ATOM 1149 C CA . ALA A 1 146 ? 4.498 -1.929 -20.274 1.00 47.06 146 ALA A CA 1
ATOM 1150 C C . ALA A 1 146 ? 3.333 -2.910 -20.031 1.00 47.06 146 ALA A C 1
ATOM 1152 O O . ALA A 1 146 ? 2.176 -2.489 -20.077 1.00 47.06 146 ALA A O 1
ATOM 1153 N N . ALA A 1 147 ? 3.593 -4.197 -19.774 1.00 50.03 147 ALA A N 1
ATOM 1154 C CA . ALA A 1 147 ? 2.527 -5.175 -19.554 1.00 50.03 147 ALA A CA 1
ATOM 1155 C C . ALA A 1 147 ? 1.953 -5.033 -18.132 1.00 50.03 147 ALA A C 1
ATOM 1157 O O . ALA A 1 147 ? 2.362 -5.728 -17.202 1.00 50.03 147 ALA A O 1
ATOM 1158 N N . GLY A 1 148 ? 1.026 -4.089 -17.955 1.00 47.31 148 GLY A N 1
ATOM 1159 C CA . GLY A 1 148 ? 0.173 -4.036 -16.768 1.00 47.31 148 GLY A CA 1
ATOM 1160 C C . GLY A 1 148 ? -0.659 -5.315 -16.641 1.00 47.31 148 GLY A C 1
ATOM 1161 O O . GLY A 1 148 ? -0.910 -6.003 -17.632 1.00 47.31 148 GLY A O 1
ATOM 1162 N N . ALA A 1 149 ? -1.085 -5.650 -15.422 1.00 53.22 149 ALA A N 1
ATOM 1163 C CA . ALA A 1 149 ? -2.017 -6.755 -15.233 1.00 53.22 149 ALA A CA 1
ATOM 1164 C C . ALA A 1 149 ? -3.325 -6.464 -16.004 1.00 53.22 149 ALA A C 1
ATOM 1166 O O . ALA A 1 149 ? -3.796 -5.323 -15.964 1.00 53.22 149 ALA A O 1
ATOM 1167 N N . PRO A 1 150 ? -3.903 -7.450 -16.714 1.00 53.06 150 PRO A N 1
ATOM 1168 C CA . PRO A 1 150 ? -5.201 -7.276 -17.357 1.00 53.06 150 PRO A CA 1
ATOM 1169 C C . PRO A 1 150 ? -6.259 -6.888 -16.314 1.00 53.06 150 PRO A C 1
ATOM 1171 O O . PRO A 1 150 ? -6.219 -7.361 -15.175 1.00 53.06 150 PRO A O 1
ATOM 1174 N N . PHE A 1 151 ? -7.183 -6.000 -16.695 1.00 52.44 151 PHE A N 1
ATOM 1175 C CA . PHE A 1 151 ? -8.277 -5.574 -15.822 1.00 52.44 151 PHE A CA 1
ATOM 1176 C C . PHE A 1 151 ? -9.134 -6.776 -15.425 1.00 52.44 151 PHE A C 1
ATOM 1178 O O . PHE A 1 151 ? -9.459 -7.611 -16.264 1.00 52.44 151 PHE A O 1
ATOM 1185 N N . GLN A 1 152 ? -9.493 -6.856 -14.143 1.00 57.19 152 GLN A N 1
ATOM 1186 C CA . GLN A 1 152 ? -10.219 -8.011 -13.614 1.00 57.19 152 GLN A CA 1
ATOM 1187 C C . GLN A 1 152 ? -11.705 -8.017 -14.008 1.00 57.19 152 GLN A C 1
ATOM 1189 O O . GLN A 1 152 ? -12.265 -9.100 -14.132 1.00 57.19 152 GLN A O 1
ATOM 1194 N N . ARG A 1 153 ? -12.330 -6.842 -14.206 1.00 58.00 153 ARG A N 1
ATOM 1195 C CA . ARG A 1 153 ? -13.698 -6.651 -14.736 1.00 58.00 153 ARG A CA 1
ATOM 1196 C C . ARG A 1 153 ? -13.833 -5.299 -15.432 1.00 58.00 153 ARG A C 1
ATOM 1198 O O . ARG A 1 153 ? -13.141 -4.350 -15.057 1.00 58.00 153 ARG A O 1
ATOM 1205 N N . GLY A 1 154 ? -14.708 -5.223 -16.433 1.00 52.97 154 GLY A N 1
ATOM 1206 C CA . GLY A 1 154 ? -15.018 -3.999 -17.176 1.00 52.97 154 GLY A CA 1
ATOM 1207 C C . GLY A 1 154 ? -16.346 -3.375 -16.743 1.00 52.97 154 GLY A C 1
ATOM 1208 O O . GLY A 1 154 ? -17.162 -4.017 -16.091 1.00 52.97 154 GLY A O 1
ATOM 1209 N N . ALA A 1 155 ? -16.599 -2.125 -17.144 1.00 53.38 155 ALA A N 1
ATOM 1210 C CA . ALA A 1 155 ? -17.857 -1.427 -16.844 1.00 53.38 155 ALA A CA 1
ATOM 1211 C C . ALA A 1 155 ? -19.114 -2.184 -17.335 1.00 53.38 155 ALA A C 1
ATOM 1213 O O . ALA A 1 155 ? -20.177 -2.065 -16.731 1.00 53.38 155 ALA A O 1
ATOM 1214 N N . GLY A 1 156 ? -18.984 -3.007 -18.385 1.00 53.66 156 GLY A N 1
ATOM 1215 C CA . GLY A 1 156 ? -20.071 -3.840 -18.910 1.00 53.66 156 GLY A CA 1
ATOM 1216 C C . GLY A 1 156 ? -20.568 -4.922 -17.944 1.00 53.66 156 GLY A C 1
ATOM 1217 O O . GLY A 1 156 ? -21.735 -5.293 -18.011 1.00 53.66 156 GLY A O 1
ATOM 1218 N N . ASP A 1 157 ? -19.736 -5.364 -16.996 1.00 57.25 157 ASP A N 1
ATOM 1219 C CA . ASP A 1 157 ? -20.076 -6.441 -16.053 1.00 57.25 157 ASP A CA 1
ATOM 1220 C C . ASP A 1 157 ? -20.938 -5.949 -14.872 1.00 57.25 157 ASP A C 1
ATOM 1222 O O . ASP A 1 157 ? -21.437 -6.744 -14.076 1.00 57.25 157 ASP A O 1
ATOM 1226 N N . LEU A 1 158 ? -21.109 -4.627 -14.730 1.00 52.28 158 LEU A N 1
ATOM 1227 C CA . LEU A 1 158 ? -21.856 -4.003 -13.632 1.00 52.28 158 LEU A CA 1
ATOM 1228 C C . LEU A 1 158 ? -23.371 -3.977 -13.872 1.00 52.28 158 LEU A C 1
ATOM 1230 O O . LEU A 1 158 ? -24.142 -3.952 -12.912 1.00 52.28 158 LEU A O 1
ATOM 1234 N N . HIS A 1 159 ? -23.811 -4.007 -15.134 1.00 48.19 159 HIS A N 1
ATOM 1235 C CA . HIS A 1 159 ? -25.235 -3.976 -15.486 1.00 48.19 159 HIS A CA 1
ATOM 1236 C C . HIS A 1 159 ? -25.964 -5.284 -15.152 1.00 48.19 159 HIS A C 1
ATOM 1238 O O . HIS A 1 159 ? -27.153 -5.258 -14.835 1.00 48.19 159 HIS A O 1
ATOM 1244 N N . THR A 1 160 ? -25.250 -6.409 -15.134 1.00 48.94 160 THR A N 1
ATOM 1245 C CA . THR A 1 160 ? -25.813 -7.728 -14.814 1.00 48.94 160 THR A CA 1
ATOM 1246 C C . THR A 1 160 ? -26.140 -7.876 -13.324 1.00 48.94 160 THR A C 1
ATOM 1248 O O . THR A 1 160 ? -27.066 -8.584 -12.964 1.00 48.94 160 THR A O 1
ATOM 1251 N N . ILE A 1 161 ? -25.438 -7.157 -12.440 1.00 48.75 161 ILE A N 1
ATOM 1252 C CA . ILE A 1 161 ? -25.624 -7.265 -10.978 1.00 48.75 161 ILE A CA 1
ATOM 1253 C C . ILE A 1 161 ? -26.887 -6.517 -10.508 1.00 48.75 161 ILE A C 1
ATOM 1255 O O . ILE A 1 161 ? -27.439 -6.822 -9.457 1.00 48.75 161 ILE A O 1
ATOM 1259 N N . ARG A 1 162 ? -27.374 -5.540 -11.284 1.00 44.97 162 ARG A N 1
ATOM 1260 C CA . ARG A 1 162 ? -28.533 -4.704 -10.918 1.00 44.97 162 ARG A CA 1
ATOM 1261 C C . ARG A 1 162 ? -29.892 -5.266 -11.341 1.00 44.97 162 ARG A C 1
ATOM 1263 O O . ARG A 1 162 ? -30.900 -4.648 -11.024 1.00 44.97 162 ARG A O 1
ATOM 1270 N N . THR A 1 163 ? -29.927 -6.368 -12.088 1.00 39.88 163 THR A N 1
ATOM 1271 C CA . THR A 1 163 ? -31.171 -6.937 -12.642 1.00 39.88 163 THR A CA 1
ATOM 1272 C C . THR A 1 163 ? -31.661 -8.196 -11.920 1.00 39.88 163 THR A C 1
ATOM 1274 O O . THR A 1 163 ? -32.732 -8.689 -12.253 1.00 39.88 163 THR A O 1
ATOM 1277 N N . GLU A 1 164 ? -30.946 -8.669 -10.894 1.00 36.69 164 GLU A N 1
ATOM 1278 C CA . GLU A 1 164 ? -31.305 -9.857 -10.097 1.00 36.69 164 GLU A CA 1
ATOM 1279 C C . GLU A 1 164 ? -31.611 -9.532 -8.618 1.00 36.69 164 GLU A C 1
ATOM 1281 O O . GLU A 1 164 ? -31.284 -10.311 -7.722 1.00 36.69 164 GLU A O 1
ATOM 1286 N N . SER A 1 165 ? -32.223 -8.375 -8.342 1.00 35.69 165 SER A N 1
ATOM 1287 C CA . SER A 1 165 ? -32.677 -7.974 -6.997 1.00 35.69 165 SER A CA 1
ATOM 1288 C C . SER A 1 165 ? -34.171 -7.712 -6.951 1.00 35.69 165 SER A C 1
ATOM 1290 O O . SER A 1 165 ? -34.620 -6.949 -7.837 1.00 35.69 165 SER A O 1
#

pLDDT: mean 74.92,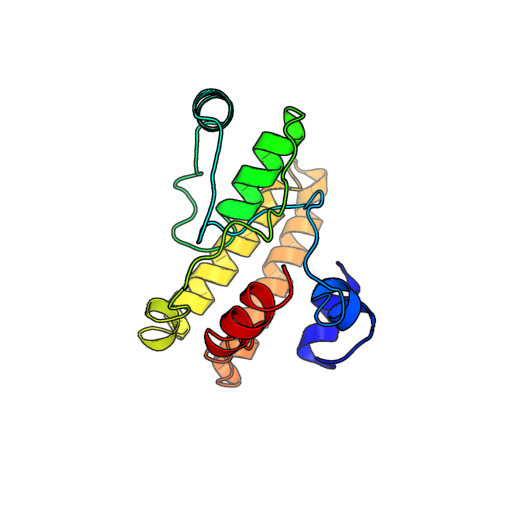 std 18.62, range [31.34, 97.81]